Protein AF-K1YZM9-F1 (afdb_monomer_lite)

pLDDT: mean 81.58, std 14.17, range [32.25, 95.94]

Foldseek 3Di:
DPCCCVDPVLVCQQQQKDWPVVCVVPVPNVVVCVVVVQWDWDAFPNTIMIGGDPVCLVVSQVLLVVVLVVLVVCCVVPVVPVVSVCLNVLPQDDPCPDPVVRSNNLVPRRPSVDRDDPVSNVVSNVVVCVVVVRDDDPPD

Secondary structure (DSSP, 8-state):
--SSTTSHHHHHTTTSEEEHHHHTT-HHHHHHHHHTTSEEEEEETTEEEEEE-GGGHHHHHHHHHHHHHHHHHHHHH-TT-HHHHHHHTT-S---TTSGGGGGGGGGTTT-TTSPP-HHHHHHHHHHHHHTTT-S-----

Sequence (140 aa):
MNNILNSLLAKFSKYGVLHRDVVRQDQTSLKRFLNLGFSQKIYQRGQVFYELTQKALPLLENYRKILLEEASLMALLCPWSKVYTALLDDVRFLDSENPKAQDFLFLGDWQLKRPVVASQLELSKYRYYEKRGLVEYDAA

Structure (mmCIF, N/CA/C/O backbone):
data_AF-K1YZM9-F1
#
_entry.id   AF-K1YZM9-F1
#
loop_
_atom_site.group_PDB
_atom_site.id
_atom_site.type_symbol
_atom_site.label_atom_id
_atom_site.label_alt_id
_atom_site.label_comp_id
_atom_site.label_asym_id
_atom_site.label_entity_id
_atom_site.label_seq_id
_atom_site.pdbx_PDB_ins_code
_atom_site.Cartn_x
_atom_site.Cartn_y
_atom_site.Cartn_z
_atom_site.occupancy
_atom_site.B_iso_or_equiv
_atom_site.auth_seq_id
_atom_site.auth_comp_id
_atom_site.auth_asym_id
_atom_site.auth_atom_id
_atom_site.pdbx_PDB_model_num
ATOM 1 N N . MET A 1 1 ? 20.321 -6.129 3.158 1.00 32.25 1 MET A N 1
ATOM 2 C CA . MET A 1 1 ? 19.258 -5.122 3.393 1.00 32.25 1 MET A CA 1
ATOM 3 C C . MET A 1 1 ? 17.859 -5.761 3.302 1.00 32.25 1 MET A C 1
ATOM 5 O O . MET A 1 1 ? 17.002 -5.258 2.600 1.00 32.25 1 MET A O 1
ATOM 9 N N . ASN A 1 2 ? 17.589 -6.855 4.034 1.00 34.75 2 ASN A N 1
ATOM 10 C CA . ASN A 1 2 ? 16.443 -7.748 3.745 1.00 34.75 2 ASN A CA 1
ATOM 11 C C . ASN A 1 2 ? 15.311 -7.779 4.793 1.00 34.75 2 ASN A C 1
ATOM 13 O O . ASN A 1 2 ? 14.562 -8.744 4.830 1.00 34.75 2 ASN A O 1
ATOM 17 N N . ASN A 1 3 ? 15.134 -6.751 5.633 1.00 46.50 3 ASN A N 1
ATOM 18 C CA . ASN A 1 3 ? 14.051 -6.765 6.641 1.00 46.50 3 ASN A CA 1
ATOM 19 C C . ASN A 1 3 ? 12.994 -5.661 6.502 1.00 46.50 3 ASN A C 1
ATOM 21 O O . ASN A 1 3 ? 12.004 -5.685 7.227 1.00 46.50 3 ASN A O 1
ATOM 25 N N . ILE A 1 4 ? 13.138 -4.736 5.548 1.00 44.06 4 ILE A N 1
ATOM 26 C CA . ILE A 1 4 ? 12.102 -3.723 5.284 1.00 44.06 4 ILE A CA 1
ATOM 27 C C . ILE A 1 4 ? 10.993 -4.296 4.382 1.00 44.06 4 ILE A C 1
ATOM 29 O O . ILE A 1 4 ? 9.847 -3.888 4.497 1.00 44.06 4 ILE A O 1
ATOM 33 N N . LEU A 1 5 ? 11.258 -5.317 3.564 1.00 40.12 5 LEU A N 1
A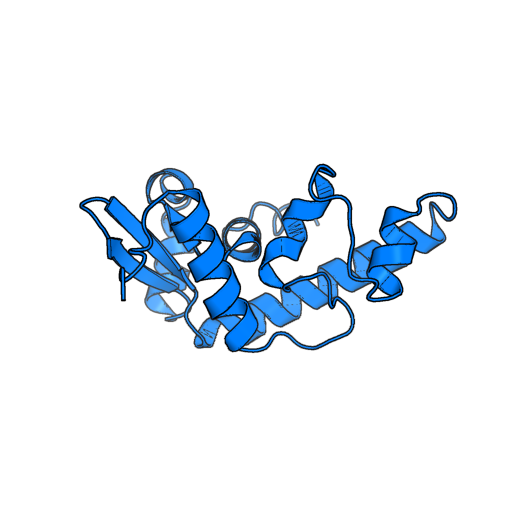TOM 34 C CA . LEU A 1 5 ? 10.227 -5.977 2.743 1.00 40.12 5 LEU A CA 1
ATOM 35 C C . LEU A 1 5 ? 9.319 -6.942 3.535 1.00 40.12 5 LEU A C 1
ATOM 37 O O . LEU A 1 5 ? 8.195 -7.190 3.119 1.00 40.12 5 LEU A O 1
ATOM 41 N N . ASN A 1 6 ? 9.735 -7.383 4.730 1.00 51.66 6 ASN A N 1
ATOM 42 C CA . ASN A 1 6 ? 8.837 -8.002 5.721 1.00 51.66 6 ASN A CA 1
ATOM 43 C C . ASN A 1 6 ? 8.053 -6.961 6.543 1.00 51.66 6 ASN A C 1
ATOM 45 O O . ASN A 1 6 ? 7.250 -7.333 7.402 1.00 51.66 6 ASN A O 1
ATOM 49 N N . SER A 1 7 ? 8.293 -5.663 6.317 1.00 74.81 7 SER A N 1
ATOM 50 C CA . SER A 1 7 ? 7.639 -4.610 7.082 1.00 74.81 7 SER A CA 1
ATOM 51 C C . SER A 1 7 ? 6.143 -4.585 6.802 1.00 74.81 7 SER A C 1
ATOM 53 O O . SER A 1 7 ? 5.670 -4.795 5.685 1.00 74.81 7 SER A O 1
ATOM 55 N N . LEU A 1 8 ? 5.388 -4.252 7.839 1.00 85.19 8 LEU A N 1
ATOM 56 C CA . LEU A 1 8 ? 3.972 -3.930 7.773 1.00 85.19 8 LEU A CA 1
ATOM 57 C C . LEU A 1 8 ? 3.591 -3.022 6.582 1.00 85.19 8 LEU A C 1
ATOM 59 O O . LEU A 1 8 ? 2.497 -3.164 6.040 1.00 85.19 8 LEU A O 1
ATOM 63 N N . LEU A 1 9 ? 4.496 -2.140 6.132 1.00 85.12 9 LEU A N 1
ATOM 64 C CA . LEU A 1 9 ? 4.289 -1.283 4.964 1.00 85.12 9 LEU A CA 1
ATOM 65 C C . LEU A 1 9 ? 4.154 -2.078 3.660 1.00 85.12 9 LEU A C 1
ATOM 67 O O . LEU A 1 9 ? 3.269 -1.762 2.880 1.00 85.12 9 LEU A O 1
ATOM 71 N N . ALA A 1 10 ? 4.959 -3.120 3.440 1.00 82.69 10 ALA A N 1
ATOM 72 C CA . ALA A 1 10 ? 4.848 -3.976 2.253 1.00 82.69 10 ALA A CA 1
ATOM 73 C C . ALA A 1 10 ? 3.546 -4.800 2.252 1.00 82.69 10 ALA A C 1
ATOM 75 O O . ALA A 1 10 ? 3.005 -5.159 1.211 1.00 82.69 10 ALA A O 1
ATOM 76 N N . LYS A 1 11 ? 2.994 -5.087 3.437 1.00 87.06 11 LYS A N 1
ATOM 77 C CA . LYS A 1 11 ? 1.657 -5.686 3.540 1.00 87.06 11 LYS A CA 1
ATOM 78 C C . LYS A 1 11 ? 0.586 -4.660 3.166 1.00 87.06 11 LYS A C 1
ATOM 80 O O . LYS A 1 11 ? -0.328 -4.973 2.406 1.00 87.06 11 LYS A O 1
ATOM 85 N N . PHE A 1 12 ? 0.705 -3.436 3.680 1.00 88.81 12 PHE A N 1
ATOM 86 C CA . PHE A 1 12 ? -0.206 -2.344 3.344 1.00 88.81 12 PHE A CA 1
ATOM 87 C C . PHE A 1 12 ? -0.113 -1.911 1.883 1.00 88.81 12 PHE A C 1
ATOM 89 O O . PHE A 1 12 ? -1.128 -1.524 1.318 1.00 88.81 12 PHE A O 1
ATOM 96 N N . SER A 1 13 ? 1.057 -1.985 1.255 1.00 82.81 13 SER A N 1
ATOM 97 C CA . SER A 1 13 ? 1.282 -1.467 -0.093 1.00 82.81 13 SER A CA 1
ATOM 98 C C . SER A 1 13 ? 0.464 -2.174 -1.164 1.00 82.81 13 SER A C 1
ATOM 100 O O . SER A 1 13 ? 0.410 -1.680 -2.269 1.00 82.81 13 SER A O 1
ATOM 102 N N . LYS A 1 14 ? -0.223 -3.287 -0.892 1.00 83.94 14 LYS A N 1
ATOM 103 C CA . LYS A 1 14 ? -1.090 -3.916 -1.903 1.00 83.94 14 LYS A CA 1
ATOM 104 C C . LYS A 1 14 ? -2.420 -3.185 -2.083 1.00 83.94 14 LYS A C 1
ATOM 106 O O . LYS A 1 14 ? -2.883 -3.003 -3.203 1.00 83.94 14 LYS A O 1
ATOM 111 N N . TYR A 1 15 ? -3.042 -2.788 -0.978 1.00 87.25 15 TYR A N 1
ATOM 112 C CA . TYR A 1 15 ? -4.425 -2.295 -0.966 1.00 87.25 15 TYR A CA 1
ATOM 113 C C . TYR A 1 15 ? -4.662 -1.113 -0.024 1.00 87.25 15 TYR A C 1
ATOM 115 O O . TYR A 1 15 ? -5.783 -0.643 0.120 1.00 87.25 15 TYR A O 1
ATOM 123 N N . GLY A 1 16 ? -3.647 -0.706 0.730 1.00 90.19 16 GLY A N 1
ATOM 124 C CA . GLY A 1 16 ? -3.808 0.202 1.856 1.00 90.19 16 GLY A CA 1
ATOM 125 C C . GLY A 1 16 ? -4.638 -0.373 3.008 1.00 90.19 16 GLY A C 1
ATOM 126 O O . GLY A 1 16 ? -4.879 0.359 3.959 1.00 90.19 16 GLY A O 1
ATOM 127 N N . VAL A 1 17 ? -5.053 -1.649 2.971 1.00 92.62 17 VAL A N 1
ATOM 128 C CA . VAL A 1 17 ? -5.919 -2.283 3.984 1.00 92.62 17 VAL A CA 1
ATOM 129 C C . VAL A 1 17 ? -5.367 -3.630 4.434 1.00 92.62 17 VAL A C 1
ATOM 131 O O . VAL A 1 17 ? -4.962 -4.460 3.618 1.00 92.62 17 VAL A O 1
ATOM 134 N N . LEU A 1 18 ? -5.421 -3.884 5.742 1.00 93.00 18 LEU A N 1
ATOM 135 C CA . LEU A 1 18 ? -5.085 -5.163 6.359 1.00 93.00 18 LEU A CA 1
ATOM 136 C C . LEU A 1 18 ? -6.197 -5.638 7.294 1.00 93.00 18 LEU A C 1
ATOM 138 O O . LEU A 1 18 ? -6.657 -4.901 8.161 1.00 93.00 18 LEU A O 1
ATOM 142 N N . HIS A 1 19 ? -6.590 -6.906 7.165 1.00 93.31 19 HIS A N 1
ATOM 143 C CA . HIS A 1 19 ? -7.444 -7.564 8.155 1.00 93.31 19 HIS A CA 1
ATOM 144 C C . HIS A 1 19 ? -6.661 -7.800 9.451 1.00 93.31 19 HIS A C 1
ATOM 146 O O . HIS A 1 19 ? -5.451 -8.047 9.412 1.00 93.31 19 HIS A O 1
ATOM 152 N N . ARG A 1 20 ? -7.354 -7.791 10.594 1.00 91.44 20 ARG A N 1
ATOM 153 C CA . ARG A 1 20 ? -6.764 -8.040 11.919 1.00 91.44 20 ARG A CA 1
ATOM 154 C C . ARG A 1 20 ? -5.859 -9.270 11.967 1.00 91.44 20 ARG A C 1
ATOM 156 O O . ARG A 1 20 ? -4.798 -9.215 12.588 1.00 91.44 20 ARG A O 1
ATOM 163 N N . ASP A 1 21 ? -6.247 -10.353 11.305 1.00 89.56 21 ASP A N 1
ATOM 164 C CA . ASP A 1 21 ? -5.485 -11.606 11.351 1.00 89.56 21 ASP A CA 1
ATOM 165 C C . ASP A 1 21 ? -4.095 -11.475 10.720 1.00 89.56 21 ASP A C 1
ATOM 167 O O . ASP A 1 21 ? -3.138 -12.079 11.199 1.00 89.56 21 ASP A O 1
ATOM 171 N N . VAL A 1 22 ? -3.947 -10.608 9.712 1.00 87.25 22 VAL A N 1
ATOM 172 C CA . VAL A 1 22 ? -2.678 -10.379 8.999 1.00 87.25 22 VAL A CA 1
ATOM 173 C C . VAL A 1 22 ? -1.659 -9.630 9.868 1.00 87.25 22 VAL A C 1
ATOM 175 O O . VAL A 1 22 ? -0.446 -9.790 9.706 1.00 87.25 22 VAL A O 1
ATOM 178 N N . VAL A 1 23 ? -2.145 -8.821 10.813 1.00 85.25 23 VAL A N 1
ATOM 179 C CA . VAL A 1 23 ? -1.322 -7.982 11.700 1.00 85.25 23 VAL A CA 1
ATOM 180 C C . VAL A 1 23 ? -1.169 -8.552 13.108 1.00 85.25 23 VAL A C 1
ATOM 182 O O . VAL A 1 23 ? -0.469 -7.973 13.939 1.00 85.25 23 VAL A O 1
ATOM 185 N N . ARG A 1 24 ? -1.767 -9.714 13.398 1.00 82.94 24 ARG A N 1
ATOM 186 C CA . ARG A 1 24 ? -1.691 -10.359 14.720 1.00 82.94 24 ARG A CA 1
ATOM 187 C C . ARG A 1 24 ? -0.249 -10.606 15.180 1.00 82.94 24 ARG A C 1
ATOM 189 O O . ARG A 1 24 ? 0.029 -10.484 16.366 1.00 82.94 24 ARG A O 1
ATOM 196 N N . GLN A 1 25 ? 0.655 -10.898 14.247 1.00 80.25 25 GLN A N 1
ATOM 197 C CA . GLN A 1 25 ? 2.069 -11.171 14.525 1.00 80.25 25 GLN A CA 1
ATOM 198 C C . GLN A 1 25 ? 2.953 -9.909 14.588 1.00 80.25 25 GLN A C 1
ATOM 200 O O . GLN A 1 25 ? 4.086 -10.001 15.042 1.00 80.25 25 GLN A O 1
ATOM 205 N N . ASP A 1 26 ? 2.459 -8.733 14.175 1.00 85.38 26 ASP A N 1
ATOM 206 C CA . ASP A 1 26 ? 3.250 -7.490 14.082 1.00 85.38 26 ASP A CA 1
ATOM 207 C C . ASP A 1 26 ? 2.562 -6.304 14.789 1.00 85.38 26 ASP A C 1
ATOM 209 O O . ASP A 1 26 ? 2.331 -5.225 14.238 1.00 85.38 26 ASP A O 1
ATOM 213 N N . GLN A 1 27 ? 2.181 -6.528 16.050 1.00 86.75 27 GLN A N 1
ATOM 214 C CA . GLN A 1 27 ? 1.448 -5.547 16.860 1.00 86.75 27 GLN A CA 1
ATOM 215 C C . GLN A 1 27 ? 2.276 -4.294 17.178 1.00 86.75 27 GLN A C 1
ATOM 217 O O . GLN A 1 27 ? 1.726 -3.196 17.268 1.00 86.75 27 GLN A O 1
ATOM 222 N N . THR A 1 28 ? 3.596 -4.433 17.325 1.00 89.12 28 THR A N 1
ATOM 223 C CA . THR A 1 28 ? 4.489 -3.311 17.647 1.00 89.12 28 THR A CA 1
ATOM 224 C C . THR A 1 28 ? 4.550 -2.302 16.504 1.00 89.12 28 THR A C 1
ATOM 226 O O . THR A 1 28 ? 4.378 -1.102 16.739 1.00 89.12 28 THR A O 1
ATOM 229 N N . SER A 1 29 ? 4.743 -2.765 15.264 1.00 87.50 29 SER A N 1
ATOM 230 C CA . SER A 1 29 ? 4.752 -1.884 14.092 1.00 87.50 29 SER A CA 1
ATOM 231 C C . SER A 1 29 ? 3.376 -1.272 13.864 1.00 87.50 29 SER A C 1
ATOM 233 O O . SER A 1 29 ? 3.273 -0.072 13.617 1.00 87.50 29 SER A O 1
ATOM 235 N N . LEU A 1 30 ? 2.308 -2.054 14.050 1.00 91.00 30 LEU A N 1
ATOM 236 C CA . LEU A 1 30 ? 0.940 -1.560 13.924 1.00 91.00 30 LEU A CA 1
ATOM 237 C C . LEU A 1 30 ? 0.639 -0.437 14.920 1.00 91.00 30 LEU A C 1
ATOM 239 O O . LEU A 1 30 ? 0.099 0.598 14.539 1.00 91.00 30 LEU A O 1
ATOM 243 N N . LYS A 1 31 ? 1.038 -0.598 16.187 1.00 91.88 31 LYS A N 1
ATOM 244 C CA . LYS A 1 31 ? 0.859 0.436 17.212 1.00 91.88 31 LYS A CA 1
ATOM 245 C C . LYS A 1 31 ? 1.593 1.726 16.845 1.00 91.88 31 LYS A C 1
ATOM 247 O O . LYS A 1 31 ? 1.051 2.806 17.051 1.00 91.88 31 LYS A O 1
ATOM 252 N N . ARG A 1 32 ? 2.792 1.632 16.257 1.00 91.44 32 ARG A N 1
ATOM 253 C CA . ARG A 1 32 ? 3.513 2.809 15.742 1.00 91.44 32 ARG A CA 1
ATOM 254 C C . ARG A 1 32 ? 2.746 3.489 14.608 1.00 91.44 32 ARG A C 1
ATOM 256 O O . ARG A 1 32 ? 2.587 4.703 14.653 1.00 91.44 32 ARG A O 1
ATOM 263 N N . PHE A 1 33 ? 2.232 2.729 13.640 1.00 92.38 33 PHE A N 1
ATOM 264 C CA . PHE A 1 33 ? 1.433 3.275 12.536 1.00 92.38 33 PHE A CA 1
ATOM 265 C C . PHE A 1 33 ? 0.158 3.975 13.031 1.00 92.38 33 PHE A C 1
ATOM 267 O O . PHE A 1 33 ? -0.165 5.058 12.546 1.00 92.38 33 PHE A O 1
ATOM 274 N N . LEU A 1 34 ? -0.530 3.399 14.022 1.00 93.81 34 LEU A N 1
ATOM 275 C CA . LEU A 1 34 ? -1.703 4.006 14.658 1.00 93.81 34 LEU A CA 1
ATOM 276 C C . LEU A 1 34 ? -1.339 5.296 15.405 1.00 93.81 34 LEU A C 1
ATOM 278 O O . LEU A 1 34 ? -1.968 6.326 15.186 1.00 93.81 34 LEU A O 1
ATOM 282 N N . ASN A 1 35 ? -0.293 5.267 16.235 1.00 94.56 35 ASN A N 1
ATOM 283 C CA . ASN A 1 35 ? 0.132 6.428 17.023 1.00 94.56 35 ASN A CA 1
ATOM 284 C C . ASN A 1 35 ? 0.603 7.599 16.148 1.00 94.56 35 ASN A C 1
ATOM 286 O O . ASN A 1 35 ? 0.364 8.753 16.484 1.00 94.56 35 ASN A O 1
ATOM 290 N N . LEU A 1 36 ? 1.264 7.306 15.024 1.00 92.81 36 LEU A N 1
ATOM 291 C CA . LEU A 1 36 ? 1.701 8.312 14.051 1.00 92.81 36 LEU A CA 1
ATOM 292 C C . LEU A 1 36 ? 0.560 8.775 13.125 1.00 92.81 36 LEU A C 1
ATOM 294 O O . LEU A 1 36 ? 0.741 9.690 12.323 1.00 92.81 36 LEU A O 1
ATOM 298 N N . GLY A 1 37 ? -0.622 8.158 13.221 1.00 93.88 37 GLY A N 1
ATOM 299 C CA . GLY A 1 37 ? -1.779 8.464 12.382 1.00 93.88 37 GLY A CA 1
ATOM 300 C C . GLY A 1 37 ? -1.630 8.016 10.928 1.00 93.88 37 GLY A C 1
ATOM 301 O O . GLY A 1 37 ? -2.398 8.466 10.082 1.00 93.88 37 GLY A O 1
ATOM 302 N N . PHE A 1 38 ? -0.659 7.151 10.621 1.00 94.44 38 PHE A N 1
ATOM 303 C CA . PHE A 1 38 ? -0.482 6.551 9.295 1.00 94.44 38 PHE A CA 1
ATOM 304 C C . PHE A 1 38 ? -1.518 5.477 9.001 1.00 94.44 38 PHE A C 1
ATOM 306 O O . PHE A 1 38 ? -1.831 5.241 7.839 1.00 94.44 38 PHE A O 1
ATOM 313 N N . SER A 1 39 ? -2.067 4.850 10.039 1.00 94.88 39 SER A N 1
ATOM 314 C CA . SER A 1 39 ? -3.186 3.927 9.902 1.00 94.88 39 SER A CA 1
ATOM 315 C C . SER A 1 39 ? -4.318 4.259 10.863 1.00 94.88 39 SER A C 1
ATOM 317 O O . SER A 1 39 ? -4.077 4.834 11.922 1.00 94.88 39 SER A O 1
ATOM 319 N N . GLN A 1 40 ? -5.521 3.809 10.533 1.00 95.94 40 GLN A N 1
ATOM 320 C CA . GLN A 1 40 ? -6.710 3.866 11.377 1.00 95.94 40 GLN A CA 1
ATOM 321 C C . GLN A 1 40 ? -7.358 2.485 11.494 1.00 95.94 40 GLN A C 1
ATOM 323 O O . GLN A 1 40 ? -7.207 1.645 10.607 1.00 95.94 40 GLN A O 1
ATOM 328 N N . LYS A 1 41 ? -8.070 2.242 12.597 1.00 95.94 41 LYS A N 1
ATOM 329 C CA . LYS A 1 41 ? -8.841 1.013 12.812 1.00 95.94 41 LYS A CA 1
ATOM 330 C C . LYS A 1 41 ? -10.270 1.223 12.319 1.00 95.94 41 LYS A C 1
ATOM 332 O O . LYS A 1 41 ? -10.934 2.135 12.799 1.00 95.94 41 LYS A O 1
ATOM 337 N N . ILE A 1 42 ? -10.739 0.354 11.433 1.00 94.62 42 ILE A N 1
ATOM 338 C CA . ILE A 1 42 ? -12.086 0.382 10.858 1.00 94.62 42 ILE A CA 1
ATOM 339 C C . ILE A 1 42 ? -12.829 -0.898 11.233 1.00 94.62 42 ILE A C 1
ATOM 341 O O . ILE A 1 42 ? -12.245 -1.982 11.288 1.00 94.62 42 ILE A O 1
ATOM 345 N N . TYR A 1 43 ? -14.122 -0.759 11.517 1.00 92.31 43 TYR A N 1
ATOM 346 C CA . TYR A 1 43 ? -15.025 -1.880 11.738 1.00 92.31 43 TYR A CA 1
ATOM 347 C C . TYR A 1 43 ? -16.004 -1.954 10.575 1.00 92.31 43 TYR A C 1
ATOM 349 O O . TYR A 1 43 ? -16.714 -0.989 10.311 1.00 92.31 43 TYR A O 1
AT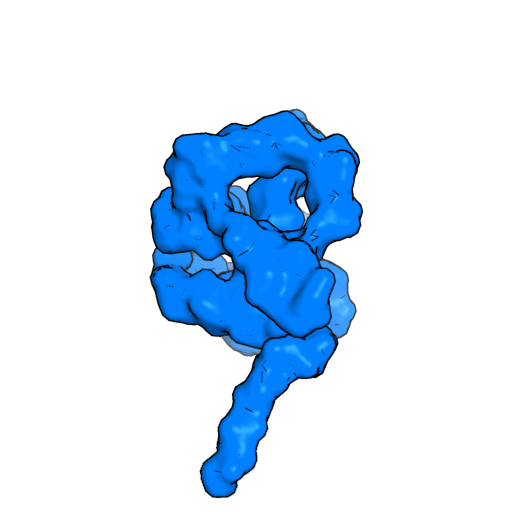OM 357 N N . GLN A 1 44 ? -16.056 -3.099 9.902 1.00 88.44 44 GLN A N 1
ATOM 358 C CA . GLN A 1 44 ? -16.959 -3.310 8.774 1.00 88.44 44 GLN A CA 1
ATOM 359 C C . GLN A 1 44 ? -17.520 -4.726 8.845 1.00 88.44 44 GLN A C 1
ATOM 361 O O . GLN A 1 44 ? -16.766 -5.692 8.957 1.00 88.44 44 GLN A O 1
ATOM 366 N N . ARG A 1 45 ? -18.856 -4.841 8.853 1.00 87.25 45 ARG A N 1
ATOM 367 C CA . ARG A 1 45 ? -19.601 -6.112 8.958 1.00 87.25 45 ARG A CA 1
ATOM 368 C C . ARG A 1 45 ? -19.085 -7.052 10.065 1.00 87.25 45 ARG A C 1
ATOM 370 O O . ARG A 1 45 ? -18.860 -8.238 9.844 1.00 87.25 45 ARG A O 1
ATOM 377 N N . GLY A 1 46 ? -18.851 -6.505 11.261 1.00 88.50 46 GLY A N 1
ATOM 378 C CA . GLY A 1 46 ? -18.382 -7.264 12.433 1.00 88.50 46 GLY A CA 1
ATOM 379 C C . GLY A 1 46 ? -16.897 -7.650 12.414 1.00 88.50 46 GLY A C 1
ATOM 380 O O . GLY A 1 46 ? -16.415 -8.270 13.360 1.00 88.50 46 GLY A O 1
ATOM 381 N N . GLN A 1 47 ? -16.152 -7.265 11.377 1.00 91.38 47 GLN A N 1
ATOM 382 C CA . GLN A 1 47 ? -14.722 -7.535 11.242 1.00 91.38 47 GLN A CA 1
ATOM 383 C C . GLN A 1 47 ? -13.891 -6.278 11.503 1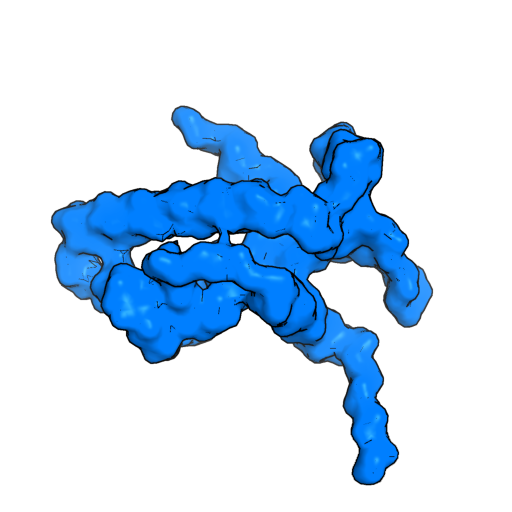.00 91.38 47 GLN A C 1
ATOM 385 O O . GLN A 1 47 ? -14.376 -5.150 11.404 1.00 91.38 47 GLN A O 1
ATOM 390 N N . VAL A 1 48 ? -12.623 -6.488 11.860 1.00 93.56 48 VAL A N 1
ATOM 391 C CA . VAL A 1 48 ? -11.671 -5.418 12.171 1.00 93.56 48 VAL A CA 1
ATOM 392 C C . VAL A 1 48 ? -10.639 -5.312 11.061 1.00 93.56 48 VAL A C 1
ATOM 394 O O . VAL A 1 48 ? -9.896 -6.262 10.792 1.00 93.56 48 VAL A O 1
ATOM 397 N N . PHE A 1 49 ? -10.534 -4.114 10.503 1.00 94.69 49 PHE A N 1
ATOM 398 C CA . PHE A 1 49 ? -9.552 -3.744 9.500 1.00 94.69 49 PHE A CA 1
ATOM 399 C C . PHE A 1 49 ? -8.664 -2.617 10.009 1.00 94.69 49 PHE A C 1
ATOM 401 O O . PHE A 1 49 ? -9.023 -1.845 10.901 1.00 94.69 49 PHE A O 1
ATOM 408 N N . TYR A 1 50 ? -7.482 -2.537 9.424 1.00 95.31 50 TYR A N 1
ATOM 409 C CA . TYR A 1 50 ? -6.570 -1.423 9.568 1.00 95.31 50 TYR A CA 1
ATOM 410 C C . TYR A 1 50 ? -6.356 -0.842 8.186 1.00 95.31 50 TYR A C 1
ATOM 412 O O . TYR A 1 50 ? -6.013 -1.577 7.264 1.00 95.31 50 TYR A O 1
ATOM 420 N N . GLU A 1 51 ? -6.559 0.458 8.045 1.00 94.88 51 GLU A N 1
ATOM 421 C CA . GLU A 1 51 ? -6.423 1.159 6.774 1.00 94.88 51 GLU A CA 1
ATOM 422 C C . GLU A 1 51 ? -5.343 2.219 6.866 1.00 94.88 51 GLU A C 1
ATOM 424 O O . GLU A 1 51 ? -5.249 2.907 7.882 1.00 94.88 51 GLU A O 1
ATOM 429 N N . LEU A 1 52 ? -4.576 2.408 5.797 1.00 94.50 52 LEU A N 1
ATOM 430 C CA . LEU A 1 52 ? -3.716 3.569 5.654 1.00 94.50 52 LEU A CA 1
ATOM 431 C C . LEU A 1 52 ? -4.552 4.840 5.494 1.00 94.50 52 LEU A C 1
ATOM 433 O O . LEU A 1 52 ? -5.536 4.890 4.752 1.00 94.50 52 LEU A O 1
ATOM 437 N N . THR A 1 53 ? -4.124 5.894 6.173 1.00 94.44 53 THR A N 1
ATOM 438 C CA . THR A 1 53 ? -4.679 7.236 6.004 1.00 94.44 53 THR A CA 1
ATOM 439 C C . THR A 1 53 ? -3.905 7.984 4.919 1.00 94.44 53 THR A C 1
ATOM 441 O O . THR A 1 53 ? -2.814 7.580 4.510 1.00 94.44 53 THR A O 1
ATOM 444 N N . GLN A 1 54 ? -4.411 9.141 4.495 1.00 93.00 54 GLN A N 1
ATOM 445 C CA . GLN A 1 54 ? -3.682 10.014 3.570 1.00 93.00 54 GLN A CA 1
ATOM 446 C C . GLN A 1 54 ? -2.322 10.479 4.125 1.00 93.00 54 GLN A C 1
ATOM 448 O O . GLN A 1 54 ? -1.406 10.754 3.354 1.00 93.00 54 GLN A O 1
ATOM 453 N N . LYS A 1 55 ? -2.126 10.492 5.455 1.00 94.06 55 LYS A N 1
ATOM 454 C CA . LYS A 1 55 ? -0.819 10.808 6.060 1.00 94.06 55 LYS A CA 1
ATOM 455 C C . LYS A 1 55 ? 0.263 9.788 5.703 1.00 94.06 55 LYS A C 1
ATOM 457 O O . LYS A 1 55 ? 1.442 10.107 5.803 1.00 94.06 55 LYS A O 1
ATOM 462 N N . ALA A 1 56 ? -0.117 8.576 5.297 1.00 92.06 56 ALA A N 1
ATOM 463 C CA . ALA A 1 56 ? 0.812 7.539 4.865 1.00 92.06 56 ALA A CA 1
ATOM 464 C C . ALA A 1 56 ? 1.208 7.644 3.381 1.00 92.06 56 ALA A C 1
ATOM 466 O O . ALA A 1 56 ? 2.073 6.885 2.946 1.00 92.06 56 ALA A O 1
ATOM 467 N N . LEU A 1 57 ? 0.634 8.573 2.601 1.00 91.06 57 LEU A N 1
ATOM 468 C CA . LEU A 1 57 ? 0.978 8.746 1.182 1.00 91.06 57 LEU A CA 1
ATOM 469 C C . LEU A 1 57 ? 2.488 8.926 0.935 1.00 91.06 57 LEU A C 1
ATOM 471 O O . LEU A 1 57 ? 3.000 8.263 0.035 1.00 91.06 57 LEU A O 1
ATOM 475 N N . PRO A 1 58 ? 3.248 9.700 1.741 1.00 91.38 58 PRO A N 1
ATOM 476 C CA . PRO A 1 58 ? 4.698 9.794 1.565 1.00 91.38 58 PRO A CA 1
ATOM 477 C C . PRO A 1 58 ? 5.432 8.455 1.742 1.00 91.38 58 PRO A C 1
ATOM 479 O O . PRO A 1 58 ? 6.449 8.220 1.092 1.00 91.38 58 PRO A O 1
ATOM 482 N N . LEU A 1 59 ? 4.920 7.556 2.593 1.00 89.94 59 LEU A N 1
ATOM 483 C CA . LEU A 1 59 ? 5.492 6.216 2.772 1.00 89.94 59 LEU A CA 1
ATOM 484 C C . LEU A 1 59 ? 5.242 5.344 1.540 1.00 89.94 59 LEU A C 1
ATOM 486 O O . LEU A 1 59 ? 6.140 4.625 1.107 1.00 89.94 59 LEU A O 1
ATOM 490 N N . LEU A 1 60 ? 4.040 5.433 0.965 1.00 88.38 60 LEU A N 1
ATOM 491 C CA . LEU A 1 60 ? 3.689 4.740 -0.274 1.00 88.38 60 LEU A CA 1
ATOM 492 C C . LEU A 1 60 ? 4.486 5.275 -1.466 1.00 88.38 60 LEU A C 1
ATOM 494 O O . LEU A 1 60 ? 4.932 4.490 -2.295 1.00 88.38 60 LEU A O 1
ATOM 498 N N . GLU A 1 61 ? 4.724 6.584 -1.526 1.00 90.00 61 GLU A N 1
ATOM 499 C CA . GLU A 1 61 ? 5.567 7.198 -2.554 1.00 90.00 61 GLU A CA 1
ATOM 500 C C . GLU A 1 61 ? 7.019 6.717 -2.454 1.00 90.00 61 GLU A C 1
ATOM 502 O O . GLU A 1 61 ? 7.642 6.399 -3.466 1.00 90.00 61 GLU A O 1
ATOM 507 N N . ASN A 1 62 ? 7.560 6.604 -1.239 1.00 89.81 62 ASN A N 1
ATOM 508 C CA . ASN A 1 62 ? 8.890 6.032 -1.048 1.00 89.81 62 ASN A CA 1
ATOM 509 C C . ASN A 1 62 ? 8.938 4.556 -1.480 1.00 89.81 62 ASN A C 1
ATOM 511 O O . ASN A 1 62 ? 9.859 4.133 -2.173 1.00 89.81 62 ASN A O 1
ATOM 515 N N . TYR A 1 63 ? 7.910 3.780 -1.128 1.00 87.62 63 TYR A N 1
ATOM 516 C CA . TYR A 1 63 ? 7.803 2.384 -1.548 1.00 87.62 63 TYR A CA 1
ATOM 517 C C . TYR A 1 63 ? 7.701 2.241 -3.076 1.00 87.62 63 TYR A C 1
ATOM 519 O O . TYR A 1 63 ? 8.393 1.413 -3.661 1.00 87.62 63 TYR A O 1
ATOM 527 N N . ARG A 1 64 ? 6.924 3.102 -3.746 1.00 88.69 64 ARG A N 1
ATOM 528 C CA . ARG A 1 64 ? 6.856 3.172 -5.213 1.00 88.69 64 ARG A CA 1
ATOM 529 C C . ARG A 1 64 ? 8.233 3.419 -5.834 1.00 88.69 64 ARG A C 1
ATOM 531 O O . ARG A 1 64 ? 8.565 2.779 -6.825 1.00 88.69 64 ARG A O 1
ATOM 538 N N . LYS A 1 65 ? 9.032 4.336 -5.277 1.00 89.25 65 LYS A N 1
ATOM 539 C CA . LYS A 1 65 ? 10.392 4.613 -5.776 1.00 89.25 65 LYS A CA 1
ATOM 540 C C . LYS A 1 65 ? 11.292 3.387 -5.683 1.00 89.25 65 LYS A C 1
ATOM 542 O O . LYS A 1 65 ? 11.955 3.074 -6.663 1.00 89.25 65 LYS A O 1
ATOM 547 N N . ILE A 1 66 ? 11.237 2.662 -4.565 1.00 88.38 66 ILE A N 1
ATOM 548 C CA . ILE A 1 66 ? 11.967 1.396 -4.404 1.00 88.38 66 ILE A CA 1
ATOM 549 C C . ILE A 1 66 ? 11.536 0.393 -5.483 1.00 88.38 66 ILE A C 1
ATOM 551 O O . ILE A 1 66 ? 12.383 -0.158 -6.177 1.00 88.38 66 ILE A O 1
ATOM 555 N N . LEU A 1 67 ? 10.227 0.217 -5.696 1.00 86.19 67 LEU A N 1
ATOM 556 C CA . LEU A 1 67 ? 9.715 -0.664 -6.752 1.00 86.19 67 LEU A CA 1
ATOM 557 C C . LEU A 1 67 ? 10.165 -0.231 -8.158 1.00 86.19 67 LEU A C 1
ATOM 559 O O . LEU A 1 67 ? 10.452 -1.079 -9.001 1.00 86.19 67 LEU A O 1
ATOM 563 N N . LEU A 1 68 ? 10.234 1.078 -8.424 1.00 88.38 68 LEU A N 1
ATOM 564 C CA . LEU A 1 68 ? 10.729 1.628 -9.688 1.00 88.38 68 LEU A CA 1
ATOM 565 C C . LEU A 1 68 ? 12.211 1.326 -9.900 1.00 88.38 68 LEU A C 1
ATOM 567 O O . LEU A 1 68 ? 12.602 0.925 -10.997 1.00 88.38 68 LEU A O 1
ATOM 571 N N . GLU A 1 69 ? 13.029 1.508 -8.868 1.00 89.50 69 GLU A N 1
ATOM 572 C CA . GLU A 1 69 ? 14.457 1.195 -8.902 1.00 89.50 69 GLU A CA 1
ATOM 573 C C . GLU A 1 69 ? 14.685 -0.303 -9.129 1.00 89.50 69 GLU A C 1
ATOM 575 O O . GLU A 1 69 ? 15.454 -0.684 -10.013 1.00 89.50 69 GLU A O 1
ATOM 580 N N . GLU A 1 70 ? 13.956 -1.157 -8.408 1.00 87.69 70 GLU A N 1
ATOM 581 C CA . GLU A 1 70 ? 14.005 -2.610 -8.579 1.00 87.69 70 GLU A CA 1
ATOM 582 C C . GLU A 1 70 ? 13.579 -3.033 -9.991 1.00 87.69 70 GLU A C 1
ATOM 584 O O . GLU A 1 70 ? 14.267 -3.832 -10.630 1.00 87.69 70 GLU A O 1
ATOM 589 N N . ALA A 1 71 ? 12.480 -2.479 -10.516 1.00 86.19 71 ALA A N 1
ATOM 590 C CA . ALA A 1 71 ? 12.018 -2.767 -11.872 1.00 86.19 71 ALA A CA 1
ATOM 591 C C . ALA A 1 71 ? 13.031 -2.310 -12.933 1.00 86.19 71 ALA A C 1
ATOM 593 O O . ALA A 1 71 ? 13.291 -3.045 -13.887 1.00 86.19 71 ALA A O 1
ATOM 594 N N . SER A 1 72 ? 13.643 -1.138 -12.740 1.00 88.69 72 SER A N 1
ATOM 595 C CA . SER A 1 72 ? 14.674 -0.591 -13.633 1.00 88.69 72 SER A CA 1
ATOM 596 C C . SER A 1 72 ? 15.909 -1.485 -13.673 1.00 88.69 72 SER A C 1
ATOM 598 O O . SER A 1 72 ? 16.395 -1.841 -14.746 1.00 88.69 72 SER A O 1
ATOM 600 N N . LEU A 1 73 ? 16.386 -1.912 -12.504 1.00 90.00 73 LEU A N 1
ATOM 601 C CA . LEU A 1 73 ? 17.533 -2.804 -12.388 1.00 90.00 73 LEU A CA 1
ATOM 602 C C . LEU A 1 73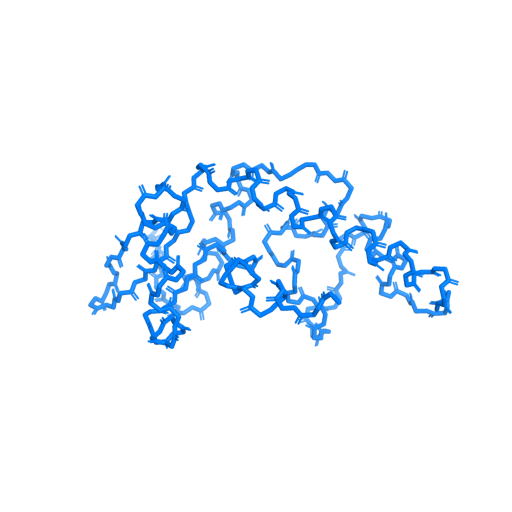 ? 17.245 -4.175 -13.011 1.00 90.00 73 LEU A C 1
ATOM 604 O O . LEU A 1 73 ? 18.077 -4.722 -13.733 1.00 90.00 73 LEU A O 1
ATOM 608 N N . MET A 1 74 ? 16.050 -4.718 -12.793 1.00 86.69 74 MET A N 1
ATOM 609 C CA . MET A 1 74 ? 15.664 -6.008 -13.361 1.00 86.69 74 MET A CA 1
ATOM 610 C C . MET A 1 74 ? 15.470 -5.965 -14.877 1.00 86.69 74 MET A C 1
ATOM 612 O O . MET A 1 74 ? 15.776 -6.952 -15.542 1.00 86.69 74 MET A O 1
ATOM 616 N N . ALA A 1 75 ? 15.018 -4.845 -15.444 1.00 86.75 75 ALA A N 1
ATOM 617 C CA . ALA A 1 75 ? 14.967 -4.673 -16.895 1.00 86.75 75 ALA A CA 1
ATOM 618 C C . ALA A 1 75 ? 16.369 -4.706 -17.529 1.00 86.75 75 ALA A C 1
ATOM 620 O O . ALA A 1 75 ? 16.531 -5.256 -18.617 1.00 86.75 75 ALA A O 1
ATOM 621 N N . LEU A 1 76 ? 17.386 -4.177 -16.837 1.00 87.88 76 LEU A N 1
ATOM 622 C CA . LEU A 1 76 ? 18.781 -4.234 -17.287 1.00 87.88 76 LEU A CA 1
ATOM 623 C C . LEU A 1 76 ? 19.366 -5.649 -17.194 1.00 87.88 76 LEU A C 1
ATOM 625 O O . LEU A 1 76 ? 20.061 -6.088 -18.106 1.00 87.88 76 LEU A O 1
ATOM 629 N N . LEU A 1 77 ? 19.094 -6.361 -16.096 1.00 88.31 77 LEU A N 1
ATOM 630 C CA . LEU A 1 77 ? 19.628 -7.709 -15.867 1.00 88.31 77 LEU A CA 1
ATOM 631 C C . LEU A 1 77 ? 18.917 -8.790 -16.691 1.00 88.31 77 LEU A C 1
ATOM 633 O O . LEU A 1 77 ? 19.537 -9.779 -17.077 1.00 88.31 77 LEU A O 1
ATOM 637 N N . CYS A 1 78 ? 17.622 -8.611 -16.946 1.00 85.44 78 CYS A N 1
ATOM 638 C CA . CYS A 1 78 ? 16.756 -9.595 -17.589 1.00 85.44 78 CYS A CA 1
ATOM 639 C C . CYS A 1 78 ? 15.962 -8.954 -18.742 1.00 85.44 78 CYS A C 1
ATOM 641 O O . CYS A 1 78 ? 14.728 -8.912 -18.680 1.00 85.44 78 CYS A O 1
ATOM 643 N N . PRO A 1 79 ? 16.622 -8.482 -19.814 1.00 76.75 79 PRO A N 1
ATOM 644 C CA . PRO A 1 79 ? 15.971 -7.729 -20.891 1.00 76.75 79 PRO A CA 1
ATOM 645 C C . PRO A 1 79 ? 14.914 -8.533 -21.669 1.00 76.75 79 PRO A C 1
ATOM 647 O O . PRO A 1 79 ? 14.040 -7.956 -22.306 1.00 76.75 79 PRO A O 1
ATOM 650 N N . TRP A 1 80 ? 14.945 -9.868 -21.603 1.00 79.31 80 TRP A N 1
ATOM 651 C CA . TRP A 1 80 ? 13.921 -10.741 -22.198 1.00 79.31 80 TRP A CA 1
ATOM 652 C C . TRP A 1 80 ? 12.611 -10.795 -21.391 1.00 79.31 80 TRP A C 1
ATOM 654 O O . TRP A 1 80 ? 11.600 -11.311 -21.875 1.00 79.31 80 TRP A O 1
ATOM 664 N N . SER A 1 81 ? 12.603 -10.292 -20.153 1.00 79.25 81 SER A N 1
ATOM 665 C CA . SER A 1 81 ? 11.419 -10.286 -19.297 1.00 79.25 81 SER A CA 1
ATOM 666 C C . SER A 1 81 ? 10.488 -9.131 -19.658 1.00 79.25 81 SER A C 1
ATOM 668 O O . SER A 1 81 ? 10.655 -8.003 -19.192 1.00 79.25 81 SER A O 1
ATOM 670 N N . LYS A 1 82 ? 9.432 -9.442 -20.418 1.00 77.44 82 LYS A N 1
ATOM 671 C CA . LYS A 1 82 ? 8.394 -8.476 -20.821 1.00 77.44 82 LYS A CA 1
ATOM 672 C C . LYS A 1 82 ? 7.717 -7.765 -19.642 1.00 77.44 82 LYS A C 1
ATOM 674 O O . LYS A 1 82 ? 7.231 -6.654 -19.805 1.00 77.44 82 LYS A O 1
ATOM 679 N N . VAL A 1 83 ? 7.702 -8.390 -18.461 1.00 78.25 83 VAL A N 1
ATOM 680 C CA . VAL A 1 83 ? 7.105 -7.830 -17.238 1.00 78.25 83 VAL A CA 1
ATOM 681 C C . VAL A 1 83 ? 7.785 -6.524 -16.843 1.00 78.25 83 VAL A C 1
ATOM 683 O O . VAL A 1 83 ? 7.104 -5.535 -16.610 1.00 78.25 83 VAL A O 1
ATOM 686 N N . TYR A 1 84 ? 9.118 -6.498 -16.784 1.00 78.38 84 TYR A N 1
ATOM 687 C CA . TYR A 1 84 ? 9.843 -5.317 -16.310 1.00 78.38 84 TYR A CA 1
ATOM 688 C C . TYR A 1 84 ? 9.823 -4.183 -17.329 1.00 78.38 84 TYR A C 1
ATOM 690 O O . TYR A 1 84 ? 9.683 -3.028 -16.947 1.00 78.38 84 TYR A O 1
ATOM 698 N N . THR A 1 85 ? 9.866 -4.508 -18.619 1.00 76.50 85 THR A N 1
ATOM 699 C CA . THR A 1 85 ? 9.676 -3.521 -19.684 1.00 76.50 85 THR A CA 1
ATOM 700 C C . THR A 1 85 ? 8.280 -2.894 -19.611 1.00 76.50 85 THR A C 1
ATOM 702 O O . THR A 1 85 ? 8.170 -1.675 -19.575 1.00 76.50 85 THR A O 1
ATOM 705 N N . ALA A 1 86 ? 7.222 -3.701 -19.456 1.00 76.94 86 ALA A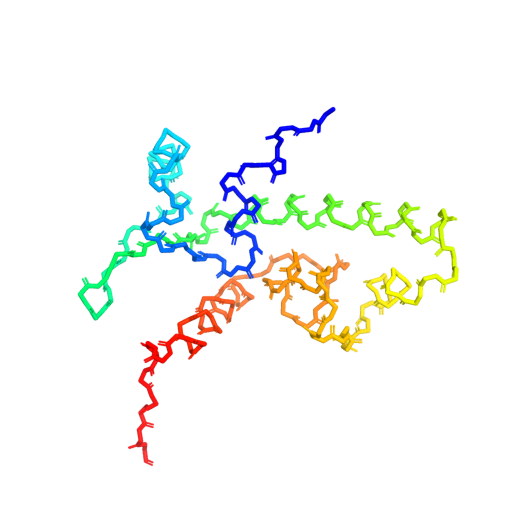 N 1
ATOM 706 C CA . ALA A 1 86 ? 5.851 -3.197 -19.323 1.00 76.94 86 ALA A CA 1
ATOM 707 C C . ALA A 1 86 ? 5.656 -2.293 -18.090 1.00 76.94 86 ALA A C 1
ATOM 709 O O . ALA A 1 86 ? 4.984 -1.267 -18.185 1.00 76.94 86 ALA A O 1
ATOM 710 N N . LEU A 1 87 ? 6.283 -2.639 -16.954 1.00 78.06 87 LEU A N 1
ATOM 711 C CA . LEU A 1 87 ? 6.288 -1.808 -15.742 1.00 78.06 87 LEU A CA 1
ATOM 712 C C . LEU A 1 87 ? 6.894 -0.430 -15.972 1.00 78.06 87 LEU A C 1
ATOM 714 O O . LEU A 1 87 ? 6.392 0.565 -15.454 1.00 78.06 87 LEU A O 1
ATOM 718 N N . LEU A 1 88 ? 8.007 -0.387 -16.701 1.00 81.56 88 LEU A N 1
ATOM 719 C CA . LEU A 1 88 ? 8.709 0.855 -16.978 1.00 81.56 88 LEU A CA 1
ATOM 720 C C . LEU A 1 88 ? 7.996 1.663 -18.053 1.00 81.56 88 LEU A C 1
ATOM 722 O O . LEU A 1 88 ? 8.024 2.884 -17.986 1.00 81.56 88 LEU A O 1
ATOM 726 N N . ASP A 1 89 ? 7.323 1.039 -19.010 1.00 76.81 89 ASP A N 1
ATOM 727 C CA . ASP A 1 89 ? 6.620 1.753 -20.076 1.00 76.81 89 ASP A CA 1
ATOM 728 C C . ASP A 1 89 ? 5.254 2.322 -19.638 1.00 76.81 89 ASP A C 1
ATOM 730 O O . ASP A 1 89 ? 4.543 2.900 -20.458 1.00 76.81 89 ASP A O 1
ATOM 734 N N . ASP A 1 90 ? 4.893 2.200 -18.349 1.00 68.19 90 ASP A N 1
ATOM 735 C CA . ASP A 1 90 ? 3.571 2.545 -17.792 1.00 68.19 90 ASP A CA 1
ATOM 736 C C . ASP A 1 90 ? 2.418 1.928 -18.613 1.00 68.19 90 ASP A C 1
ATOM 738 O O . ASP A 1 90 ? 1.314 2.482 -18.722 1.00 68.19 90 ASP A O 1
ATOM 742 N N . VAL A 1 91 ? 2.680 0.774 -19.234 1.00 59.75 91 VAL A N 1
ATOM 743 C CA . VAL A 1 91 ? 1.688 0.061 -20.028 1.00 59.75 91 VAL A CA 1
ATOM 744 C C . VAL A 1 91 ? 0.725 -0.568 -19.032 1.00 59.75 91 VAL A C 1
ATOM 746 O O . VAL A 1 91 ? 1.058 -1.508 -18.308 1.00 59.75 91 VAL A O 1
ATOM 749 N N . ARG A 1 92 ? -0.500 -0.029 -18.993 1.00 59.47 92 ARG A N 1
ATOM 750 C CA . ARG A 1 92 ? -1.652 -0.727 -18.404 1.00 59.47 92 ARG A CA 1
ATOM 751 C C . ARG A 1 92 ? -1.652 -2.126 -19.017 1.00 59.47 92 ARG A C 1
ATOM 753 O O . ARG A 1 92 ? -1.333 -2.225 -20.189 1.00 59.47 92 ARG A O 1
ATOM 760 N N . PHE A 1 93 ? -2.007 -3.168 -18.276 1.00 54.44 93 PHE A N 1
ATOM 761 C CA . PHE A 1 93 ? -1.904 -4.584 -18.683 1.00 54.44 93 PHE A CA 1
ATOM 762 C C . PHE A 1 93 ? -0.573 -5.254 -18.316 1.00 54.44 93 PHE A C 1
ATOM 764 O O . PHE A 1 93 ? 0.163 -5.771 -19.154 1.00 54.44 93 PHE A O 1
ATOM 771 N N . LEU A 1 94 ? -0.335 -5.362 -17.009 1.00 57.38 94 LEU A N 1
ATOM 772 C CA . LEU A 1 94 ? 0.233 -6.604 -16.506 1.00 57.38 94 LEU A CA 1
ATOM 773 C C . LEU A 1 94 ? -0.874 -7.648 -16.424 1.00 57.38 94 LEU A C 1
ATOM 775 O O . LEU A 1 94 ? -1.977 -7.352 -15.964 1.00 57.38 94 LEU A O 1
ATOM 779 N N . ASP A 1 95 ? -0.550 -8.856 -16.865 1.00 63.56 95 ASP A N 1
ATOM 780 C CA . ASP A 1 95 ? -1.322 -10.051 -16.569 1.00 63.56 95 ASP A CA 1
ATOM 781 C C . ASP A 1 95 ? -1.588 -10.103 -15.056 1.00 63.56 95 ASP A C 1
ATOM 783 O O . ASP A 1 95 ? -0.654 -10.224 -14.255 1.00 63.56 95 ASP A O 1
ATOM 787 N N . SER A 1 96 ? -2.853 -9.951 -14.653 1.00 63.59 96 SER A N 1
ATOM 788 C CA . SER A 1 96 ? -3.248 -9.993 -13.243 1.00 63.59 96 SER A CA 1
ATOM 789 C C . SER A 1 96 ? -2.991 -11.357 -12.601 1.00 63.59 96 SER A C 1
ATOM 791 O O . SER A 1 96 ? -3.044 -11.461 -11.375 1.00 63.59 96 SER A O 1
ATOM 793 N N . GLU A 1 97 ? -2.701 -12.381 -13.408 1.00 67.94 97 GLU A N 1
ATOM 794 C CA . GLU A 1 97 ? -2.307 -13.711 -12.954 1.00 67.94 97 GLU A CA 1
ATOM 795 C C . GLU A 1 97 ? -0.816 -13.793 -12.589 1.00 67.94 97 GLU A C 1
ATOM 797 O O . GLU A 1 97 ? -0.406 -14.710 -11.874 1.00 67.94 97 GLU A O 1
ATOM 802 N N . ASN A 1 98 ? 0.012 -12.815 -12.983 1.00 72.56 98 ASN A N 1
ATOM 803 C CA . ASN A 1 98 ? 1.418 -12.799 -12.591 1.00 72.56 98 ASN A CA 1
ATOM 804 C C . ASN A 1 98 ? 1.558 -12.536 -11.077 1.00 72.56 98 ASN A C 1
ATOM 806 O O . ASN A 1 98 ? 1.065 -11.523 -10.588 1.00 72.56 98 ASN A O 1
ATOM 810 N N . PRO A 1 99 ? 2.297 -13.345 -10.298 1.00 74.81 99 PRO A N 1
ATOM 811 C CA . PRO A 1 99 ? 2.458 -13.106 -8.861 1.00 74.81 99 PRO A CA 1
ATOM 812 C C . PRO A 1 99 ? 3.071 -11.741 -8.510 1.00 74.81 99 PRO A C 1
ATOM 814 O O . PRO A 1 99 ? 2.671 -11.127 -7.520 1.00 74.81 99 PRO A O 1
ATOM 817 N N . LYS A 1 100 ? 3.983 -11.225 -9.350 1.00 72.56 100 LYS A N 1
ATOM 818 C CA . LYS A 1 100 ? 4.576 -9.884 -9.186 1.00 72.56 100 LYS A CA 1
ATOM 819 C C . LYS A 1 100 ? 3.555 -8.773 -9.407 1.00 72.56 100 LYS A C 1
ATOM 821 O O . LYS A 1 100 ? 3.791 -7.647 -8.980 1.00 72.56 100 LYS A O 1
ATOM 826 N N . ALA A 1 101 ? 2.402 -9.098 -10.007 1.00 74.38 101 ALA A N 1
ATOM 827 C CA . ALA A 1 101 ? 1.292 -8.177 -10.179 1.00 74.38 101 ALA A CA 1
ATOM 828 C C . ALA A 1 101 ? 0.848 -7.568 -8.826 1.00 74.38 101 ALA A C 1
ATOM 830 O O . ALA A 1 101 ? 0.375 -6.438 -8.717 1.00 74.38 101 ALA A O 1
ATOM 831 N N . GLN A 1 102 ? 0.991 -8.340 -7.750 1.00 75.19 102 GLN A N 1
ATOM 832 C CA . GLN A 1 102 ? 0.410 -7.983 -6.466 1.00 75.19 102 GLN A CA 1
ATOM 833 C C . GLN A 1 102 ? 1.088 -6.803 -5.774 1.00 75.19 102 GLN A C 1
ATOM 835 O O . GLN A 1 102 ? 0.420 -6.087 -5.029 1.00 75.19 102 GLN A O 1
ATOM 840 N N . ASP A 1 103 ? 2.381 -6.594 -6.009 1.00 77.81 103 ASP A N 1
ATOM 841 C CA . ASP A 1 103 ? 3.178 -5.619 -5.251 1.00 77.81 103 ASP A CA 1
ATOM 842 C C . ASP A 1 103 ? 2.898 -4.169 -5.671 1.00 77.81 103 ASP A C 1
ATOM 844 O O . ASP A 1 103 ? 3.259 -3.222 -4.977 1.00 77.81 103 ASP A O 1
ATOM 848 N N . PHE A 1 104 ? 2.173 -3.993 -6.774 1.00 77.19 104 PHE A N 1
ATOM 849 C CA . PHE A 1 104 ? 1.883 -2.696 -7.370 1.00 77.19 104 PHE A CA 1
ATOM 850 C C . PHE A 1 104 ? 0.378 -2.451 -7.510 1.00 77.19 104 PHE A C 1
ATOM 852 O O . PHE A 1 104 ? -0.034 -1.459 -8.111 1.00 77.19 104 PHE A O 1
ATOM 859 N N . LEU A 1 105 ? -0.462 -3.334 -6.953 1.00 76.81 105 LEU A N 1
ATOM 860 C CA . LEU A 1 105 ? -1.922 -3.218 -7.023 1.00 76.81 105 LEU A CA 1
ATOM 861 C C . LEU A 1 105 ? -2.429 -1.861 -6.520 1.00 76.81 105 LEU A C 1
ATOM 863 O O . LEU A 1 105 ? -3.395 -1.333 -7.077 1.00 76.81 105 LEU A O 1
ATOM 867 N N . PHE A 1 106 ? -1.759 -1.271 -5.525 1.00 82.44 106 PHE A N 1
ATOM 868 C CA . PHE A 1 106 ? -2.118 0.049 -5.012 1.00 82.44 106 PHE A CA 1
ATOM 869 C C . PHE A 1 106 ? -1.920 1.180 -6.015 1.00 82.44 106 PHE A C 1
ATOM 871 O O . PHE A 1 106 ? -2.601 2.194 -5.909 1.00 82.44 106 PHE A O 1
ATOM 878 N N . LEU A 1 107 ? -1.012 1.030 -6.984 1.00 77.00 107 LEU A N 1
ATOM 879 C CA . LEU A 1 107 ? -0.706 2.084 -7.951 1.00 77.00 107 LEU A CA 1
ATOM 880 C C . LEU A 1 107 ? -1.796 2.255 -9.007 1.00 77.00 107 LEU A C 1
ATOM 882 O O . LEU A 1 107 ? -1.715 3.213 -9.768 1.00 77.00 107 LEU A O 1
ATOM 886 N N . GLY A 1 108 ? -2.812 1.383 -9.040 1.00 66.94 108 GLY A N 1
ATOM 887 C CA . GLY A 1 108 ? -3.934 1.483 -9.972 1.00 66.94 108 GLY A CA 1
ATOM 888 C C . GLY A 1 108 ? -3.465 1.415 -11.426 1.00 66.94 108 GLY A C 1
ATOM 889 O O . GLY A 1 108 ? -3.039 2.406 -12.006 1.00 66.94 108 GLY A O 1
ATOM 890 N N . ASP A 1 109 ? -3.544 0.233 -12.029 1.00 63.16 109 ASP A N 1
ATOM 891 C CA . ASP A 1 109 ? -3.195 0.010 -13.437 1.00 63.16 109 ASP A CA 1
ATOM 892 C C . ASP A 1 109 ? -1.757 0.455 -13.800 1.00 63.16 109 ASP A C 1
ATOM 894 O O . ASP A 1 109 ? -1.497 0.875 -14.924 1.00 63.16 109 ASP A O 1
ATOM 898 N N . TRP A 1 110 ? -0.823 0.292 -12.852 1.00 66.94 110 TRP A N 1
ATOM 899 C CA . TRP A 1 110 ? 0.629 0.226 -13.089 1.00 66.94 110 TRP A CA 1
ATOM 900 C C . TRP A 1 110 ? 1.316 1.512 -13.556 1.00 66.94 110 TRP A C 1
ATOM 902 O O . TRP A 1 110 ? 2.080 1.508 -14.513 1.00 66.94 110 TRP A O 1
ATOM 912 N N . GLN A 1 111 ? 1.104 2.617 -12.845 1.00 75.12 111 GLN A N 1
ATOM 913 C CA . GLN A 1 111 ? 1.780 3.886 -13.143 1.00 75.12 111 GLN A CA 1
ATOM 914 C C . GLN A 1 111 ? 3.018 4.074 -12.265 1.00 75.12 111 GLN A C 1
ATOM 916 O O . GLN A 1 111 ? 3.025 4.888 -11.339 1.00 75.12 111 GLN A O 1
ATOM 921 N N . LEU A 1 112 ? 4.068 3.295 -12.526 1.00 80.62 112 LEU A N 1
ATOM 922 C CA . LEU A 1 112 ? 5.251 3.269 -11.670 1.00 80.62 112 LEU A CA 1
ATOM 923 C C . LEU A 1 112 ? 6.069 4.557 -11.772 1.00 80.62 112 LEU A C 1
ATOM 925 O O . LEU A 1 112 ? 6.727 4.917 -10.802 1.00 80.62 112 LEU A O 1
ATOM 929 N N . LYS A 1 113 ? 6.007 5.284 -12.894 1.00 83.88 113 LYS A N 1
ATOM 930 C CA . LYS A 1 113 ? 6.716 6.567 -13.063 1.00 83.88 113 LYS A CA 1
ATOM 931 C C . LYS A 1 113 ? 5.984 7.769 -12.463 1.00 83.88 113 LYS A C 1
ATOM 933 O O . LYS A 1 113 ? 6.570 8.846 -12.363 1.00 83.88 113 LYS A O 1
ATOM 938 N N . ARG A 1 114 ? 4.716 7.619 -12.075 1.00 84.25 114 ARG A N 1
ATOM 939 C CA . ARG A 1 114 ? 3.894 8.724 -11.563 1.00 84.25 114 ARG A CA 1
ATOM 940 C C . ARG A 1 114 ? 3.870 8.741 -10.037 1.00 84.25 114 ARG A C 1
ATOM 942 O O . ARG A 1 114 ? 3.938 7.680 -9.425 1.00 84.25 114 ARG A O 1
ATOM 949 N N . PRO A 1 115 ? 3.770 9.925 -9.413 1.00 87.06 115 PRO A N 1
ATOM 950 C CA . PRO A 1 115 ? 3.667 10.014 -7.965 1.00 87.06 115 PRO A CA 1
ATOM 951 C C . PRO A 1 115 ? 2.366 9.380 -7.464 1.00 87.06 115 PRO A C 1
ATOM 953 O O . PRO A 1 115 ? 1.340 9.422 -8.148 1.00 87.06 115 PRO A O 1
ATOM 956 N N . VAL A 1 116 ? 2.408 8.840 -6.247 1.00 88.12 116 VAL A N 1
ATOM 957 C CA . VAL A 1 116 ? 1.225 8.301 -5.572 1.00 88.12 116 VAL A CA 1
ATOM 958 C C . VAL A 1 116 ? 0.251 9.430 -5.233 1.00 88.12 116 VAL A C 1
ATOM 960 O O . VAL A 1 116 ? 0.628 10.432 -4.622 1.00 88.12 116 VAL A O 1
ATOM 963 N N . VAL A 1 117 ? -1.022 9.250 -5.581 1.00 90.00 117 VAL A N 1
ATOM 964 C CA . VAL A 1 117 ? -2.109 10.199 -5.304 1.00 90.00 117 VAL A CA 1
ATOM 965 C C . VAL A 1 117 ? -3.174 9.593 -4.390 1.00 90.00 117 VAL A C 1
ATOM 967 O O . VAL A 1 117 ? -3.358 8.380 -4.325 1.00 90.00 117 VAL A O 1
ATOM 970 N N . ALA A 1 118 ? -3.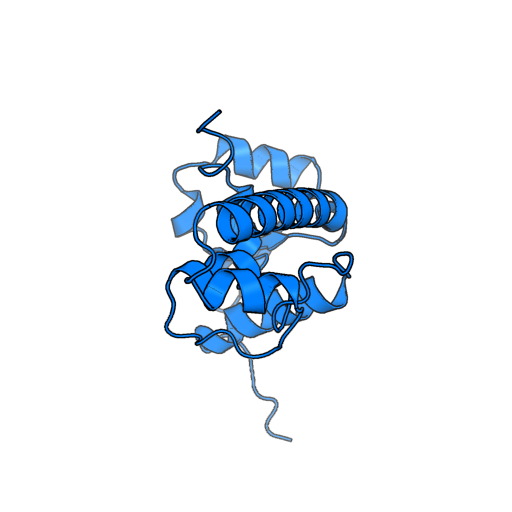923 10.445 -3.685 1.00 89.56 118 ALA A N 1
ATOM 971 C CA . ALA A 1 118 ? -4.941 10.000 -2.729 1.00 89.56 118 ALA A CA 1
ATOM 972 C C . ALA A 1 118 ? -6.029 9.117 -3.368 1.00 89.56 118 ALA A C 1
ATOM 974 O O . ALA A 1 118 ? -6.460 8.141 -2.761 1.00 89.56 118 ALA A O 1
ATOM 975 N N . SER A 1 119 ? -6.434 9.410 -4.608 1.00 88.88 119 SER A N 1
ATOM 976 C CA . SER A 1 119 ? -7.442 8.618 -5.323 1.00 88.88 119 SER A CA 1
ATOM 977 C C . SER A 1 119 ? -7.001 7.176 -5.585 1.00 88.88 119 SER A C 1
ATOM 979 O O . SER A 1 119 ? -7.843 6.284 -5.579 1.00 88.88 119 SER A O 1
ATOM 981 N N . GLN A 1 120 ? -5.698 6.918 -5.757 1.00 88.12 120 GLN A N 1
ATOM 982 C CA . GLN A 1 120 ? -5.169 5.556 -5.886 1.00 88.12 120 GLN A CA 1
ATOM 983 C C . GLN A 1 120 ? -5.318 4.782 -4.577 1.00 88.12 120 GLN A C 1
ATOM 985 O O . GLN A 1 120 ? -5.732 3.624 -4.593 1.00 88.12 120 GLN A O 1
ATOM 990 N N . LEU A 1 121 ? -5.041 5.431 -3.441 1.00 89.00 121 LEU A N 1
ATOM 991 C CA . LEU A 1 121 ? -5.238 4.819 -2.132 1.00 89.00 121 LEU A CA 1
ATOM 992 C C . LEU A 1 121 ? -6.713 4.446 -1.932 1.00 89.00 121 LEU A C 1
ATOM 994 O O . LEU A 1 121 ? -6.998 3.294 -1.617 1.00 89.00 121 LEU A O 1
ATOM 998 N N . GLU A 1 122 ? -7.643 5.364 -2.190 1.00 89.94 122 GLU A N 1
ATOM 999 C CA . GLU A 1 122 ? -9.080 5.092 -2.038 1.00 89.94 122 GLU A CA 1
ATOM 1000 C C . GLU A 1 122 ? -9.577 4.000 -2.997 1.00 89.94 122 GLU A C 1
ATOM 1002 O O . GLU A 1 122 ? -10.254 3.064 -2.571 1.00 89.94 122 GLU A O 1
ATOM 1007 N N . LEU A 1 123 ? -9.151 4.030 -4.265 1.00 87.56 123 LEU A N 1
ATOM 1008 C CA . LEU A 1 123 ? -9.462 2.973 -5.230 1.00 87.56 123 LEU A CA 1
ATOM 1009 C C . LEU A 1 123 ? -8.911 1.610 -4.786 1.00 87.56 123 LEU A C 1
ATOM 1011 O O . LEU A 1 123 ? -9.577 0.585 -4.938 1.00 87.56 123 LEU A O 1
ATOM 1015 N N . SER A 1 124 ? -7.699 1.575 -4.231 1.00 88.25 124 SER A N 1
ATOM 1016 C CA . SER A 1 124 ? -7.084 0.333 -3.758 1.00 88.25 124 SER A CA 1
ATOM 1017 C C . SER A 1 124 ? -7.835 -0.258 -2.559 1.00 88.25 124 SER A C 1
ATOM 1019 O O . SER A 1 124 ? -8.089 -1.464 -2.537 1.00 88.25 124 SER A O 1
ATOM 1021 N N . LYS A 1 125 ? -8.299 0.582 -1.624 1.00 90.38 125 LYS A N 1
ATOM 1022 C CA . LYS A 1 125 ? -9.156 0.155 -0.508 1.00 90.38 125 LYS A CA 1
ATOM 1023 C C . LYS A 1 125 ? -10.495 -0.371 -1.009 1.00 90.38 125 LYS A C 1
ATOM 1025 O O . LYS A 1 125 ? -10.919 -1.448 -0.597 1.00 90.38 125 LYS A O 1
ATOM 1030 N N . TYR A 1 126 ? -11.128 0.344 -1.940 1.00 89.38 126 TYR A N 1
ATOM 1031 C CA . TYR A 1 126 ? -12.376 -0.090 -2.565 1.00 89.38 126 TYR A CA 1
ATOM 1032 C C . TYR A 1 126 ? -12.226 -1.486 -3.184 1.00 89.38 126 TYR A C 1
ATOM 1034 O O . TYR A 1 126 ? -12.961 -2.402 -2.820 1.00 89.38 126 TYR A O 1
ATOM 1042 N N . ARG A 1 127 ? -11.198 -1.692 -4.024 1.00 87.12 127 ARG A N 1
ATOM 1043 C CA . ARG A 1 127 ? -10.903 -2.991 -4.660 1.00 87.12 127 ARG A CA 1
ATOM 1044 C C . ARG A 1 127 ? -10.687 -4.109 -3.631 1.00 87.12 127 ARG A C 1
ATOM 1046 O O . ARG A 1 127 ? -11.014 -5.264 -3.897 1.00 87.12 127 ARG A O 1
ATOM 1053 N N . TYR A 1 128 ? -10.129 -3.802 -2.460 1.00 89.88 128 TYR A N 1
ATOM 1054 C CA . TYR A 1 128 ? -9.945 -4.781 -1.385 1.00 89.88 128 TYR A CA 1
ATOM 1055 C C . TYR A 1 128 ? -11.261 -5.245 -0.772 1.00 89.88 128 TYR A C 1
ATOM 1057 O O . TYR A 1 128 ? -11.467 -6.445 -0.575 1.00 89.88 128 TYR A O 1
ATOM 1065 N N . TYR A 1 129 ? -12.139 -4.295 -0.458 1.00 90.38 129 TYR A N 1
ATOM 1066 C CA . TYR A 1 129 ? -13.443 -4.595 0.117 1.00 90.38 129 TYR A CA 1
ATOM 1067 C C . TYR A 1 129 ? -14.366 -5.259 -0.903 1.00 90.38 129 TYR A C 1
ATOM 1069 O O . TYR A 1 129 ? -15.054 -6.218 -0.558 1.00 90.38 129 TYR A O 1
ATOM 1077 N N . GLU A 1 130 ? -14.320 -4.827 -2.163 1.00 89.12 130 GLU A N 1
ATOM 1078 C CA . GLU A 1 130 ? -15.081 -5.417 -3.266 1.00 89.12 130 GLU A CA 1
ATOM 1079 C C . GLU A 1 130 ? -14.726 -6.896 -3.450 1.00 89.12 130 GLU A C 1
ATOM 1081 O O . GLU A 1 130 ? -15.608 -7.752 -3.422 1.00 89.12 130 GLU A O 1
ATOM 1086 N N . LYS A 1 131 ? -13.427 -7.231 -3.495 1.00 86.88 131 LYS A N 1
ATOM 1087 C CA . LYS A 1 131 ? -12.945 -8.625 -3.578 1.00 86.88 131 LYS A CA 1
ATOM 1088 C C . LYS A 1 131 ? -13.393 -9.514 -2.416 1.00 86.88 131 LYS A C 1
ATOM 1090 O O . LYS A 1 131 ? -13.292 -10.734 -2.509 1.00 86.88 131 LYS A O 1
ATOM 1095 N N . ARG A 1 132 ? -13.847 -8.926 -1.308 1.00 88.69 132 ARG A N 1
ATOM 1096 C CA . ARG A 1 132 ? -14.355 -9.638 -0.127 1.00 88.69 132 ARG A CA 1
ATOM 1097 C C . ARG A 1 132 ? -15.870 -9.569 0.016 1.00 88.69 132 ARG A C 1
ATOM 1099 O O . ARG A 1 132 ? -16.392 -10.009 1.036 1.00 88.69 132 ARG A O 1
ATOM 1106 N N . GLY A 1 133 ? -16.562 -9.001 -0.971 1.00 87.50 133 GLY A N 1
ATOM 1107 C CA . GLY A 1 133 ? -18.004 -8.790 -0.922 1.00 87.50 133 GLY A CA 1
ATOM 1108 C C . GLY A 1 133 ? -18.433 -7.857 0.211 1.00 87.50 133 GLY A C 1
ATOM 1109 O O . GLY A 1 133 ? -19.544 -7.996 0.710 1.00 87.50 133 GLY A O 1
ATOM 1110 N N . LEU A 1 134 ? -17.553 -6.955 0.665 1.00 86.31 134 LEU A N 1
ATOM 1111 C CA . LEU A 1 134 ? -17.803 -6.013 1.767 1.00 86.31 134 LEU A CA 1
ATOM 1112 C C . LEU A 1 134 ? -18.264 -4.628 1.286 1.00 86.31 134 LEU A C 1
ATOM 1114 O O . LEU A 1 134 ? -18.619 -3.796 2.118 1.00 86.31 134 LEU A O 1
ATOM 1118 N N . VAL A 1 135 ? -18.262 -4.390 -0.026 1.00 83.19 135 VAL A N 1
ATOM 1119 C CA . VAL A 1 135 ? -18.849 -3.200 -0.654 1.00 83.19 135 VAL A CA 1
ATOM 1120 C C . VAL A 1 135 ? -20.327 -3.468 -0.918 1.00 83.19 135 VAL A C 1
ATOM 1122 O O . VAL A 1 135 ? -20.683 -4.531 -1.429 1.00 83.19 135 VAL A O 1
ATOM 1125 N N . GLU A 1 136 ? -21.184 -2.523 -0.546 1.00 64.62 136 GLU A N 1
ATOM 1126 C CA . GLU A 1 136 ? -22.584 -2.522 -0.961 1.00 64.62 136 GLU A CA 1
ATOM 1127 C C . GLU A 1 136 ? -22.654 -1.908 -2.354 1.00 64.62 136 GLU A C 1
ATOM 1129 O O . GLU A 1 136 ? -22.216 -0.780 -2.569 1.00 64.62 136 GLU A O 1
ATOM 1134 N N . TYR A 1 137 ? -23.148 -2.684 -3.315 1.00 50.59 137 TYR A N 1
ATOM 1135 C CA . TYR A 1 137 ? -23.678 -2.100 -4.533 1.00 50.59 137 TYR A CA 1
ATOM 1136 C C . TYR A 1 137 ? -25.001 -1.467 -4.123 1.00 50.59 137 TYR A C 1
ATOM 1138 O O . TYR A 1 137 ? -25.960 -2.195 -3.859 1.00 50.59 137 TYR A O 1
ATOM 1146 N N . ASP A 1 138 ? -25.041 -0.140 -4.017 1.00 41.72 138 ASP A N 1
ATOM 1147 C CA . ASP A 1 138 ? -26.315 0.568 -4.010 1.00 41.72 138 ASP A CA 1
ATOM 1148 C C . ASP A 1 138 ? -27.016 0.184 -5.316 1.00 41.72 138 ASP A C 1
ATOM 1150 O O . ASP A 1 138 ? -26.620 0.601 -6.407 1.00 41.72 138 ASP A O 1
ATOM 1154 N N . ALA A 1 139 ? -28.000 -0.709 -5.213 1.00 37.50 139 ALA A N 1
ATOM 1155 C CA . ALA A 1 139 ? -28.908 -1.019 -6.299 1.00 37.50 139 ALA A CA 1
ATOM 1156 C C . ALA A 1 139 ? -29.796 0.215 -6.494 1.00 37.50 139 ALA A C 1
ATOM 1158 O O . ALA A 1 139 ? -30.849 0.332 -5.868 1.00 37.50 139 ALA A O 1
ATOM 1159 N N . ALA A 1 140 ? -29.291 1.169 -7.276 1.00 36.72 140 ALA A N 1
ATOM 1160 C CA . ALA A 1 140 ? -30.067 2.271 -7.827 1.00 36.72 140 ALA A CA 1
ATOM 1161 C C . ALA A 1 140 ? -31.029 1.759 -8.906 1.00 36.72 140 ALA A C 1
ATOM 1163 O O . ALA A 1 140 ? -30.621 0.865 -9.687 1.00 36.72 140 ALA A O 1
#

Radius of gyration: 15.87 Å; chains: 1; bounding box: 50×24×40 Å